Protein AF-A0A955AU43-F1 (afdb_monomer_lite)

pLDDT: mean 72.05, std 12.37, range [45.62, 92.0]

Secondary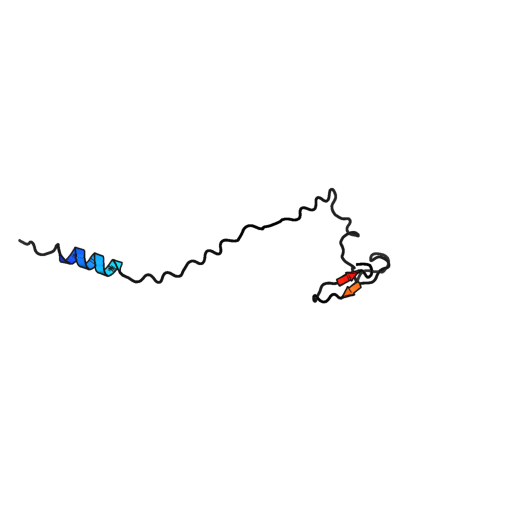 structure (DSSP, 8-state):
-----HHHHHHHHHHHTT-------------PPPS-------TT---TTTSS---TTS-HHHH-S--EEEPSSTT-EEETT-

Sequence (82 aa):
MGFLGSIGLFQASRAAADSPSTVIPNVVNKVAPAKSCILIWLDGGPSHLDLFDPKPQAPVEVRGPFGSIRTNIPSVNFSELL

Foldseek 3Di:
DDPPDDPVVVVVVVVVVPPPPPCPPPPPVPPDDDPDDDDDDDPVDQPPLRPQDCPQPDDCVRNDDWHWADDPDPPDIGTPVD

Structure (mmCIF, N/CA/C/O backbone):
data_AF-A0A955AU43-F1
#
_entry.id   AF-A0A955AU43-F1
#
loop_
_atom_site.group_PDB
_atom_site.id
_atom_site.type_symbol
_atom_site.label_atom_id
_atom_site.label_alt_id
_atom_site.label_comp_id
_atom_site.label_asym_id
_atom_site.label_entity_id
_atom_site.label_seq_id
_atom_site.pdbx_PDB_ins_code
_atom_site.Cartn_x
_atom_site.Cartn_y
_atom_site.Cartn_z
_atom_site.occupancy
_atom_site.B_iso_or_equiv
_atom_site.auth_seq_id
_atom_site.auth_comp_id
_atom_site.auth_asym_id
_atom_site.auth_atom_id
_atom_site.pdbx_PDB_model_num
ATOM 1 N N . MET A 1 1 ? -54.352 52.258 51.264 1.00 45.62 1 MET A N 1
ATOM 2 C CA . MET A 1 1 ? -52.963 51.797 51.042 1.00 45.62 1 MET A CA 1
ATOM 3 C C . MET A 1 1 ? -52.848 50.421 51.698 1.00 45.62 1 MET A C 1
ATOM 5 O O . MET A 1 1 ? -52.807 50.383 52.911 1.00 45.62 1 MET A O 1
ATOM 9 N N . GLY A 1 2 ? -53.000 49.247 51.085 1.00 50.19 2 GLY A N 1
ATOM 10 C CA . GLY A 1 2 ? -52.658 48.753 49.751 1.00 50.19 2 GLY A CA 1
ATOM 11 C C . GLY A 1 2 ? -51.793 47.498 49.963 1.00 50.19 2 GLY A C 1
ATOM 12 O O . GLY A 1 2 ? -50.586 47.638 50.091 1.00 50.19 2 GLY A O 1
ATOM 13 N N . PHE A 1 3 ? -52.392 46.304 50.102 1.00 53.28 3 PHE A N 1
ATOM 14 C CA . PHE A 1 3 ? -51.644 45.055 50.360 1.00 53.28 3 PHE A CA 1
ATOM 15 C C . PHE A 1 3 ? -52.312 43.807 49.739 1.00 53.28 3 PHE A C 1
ATOM 17 O O . PHE A 1 3 ? -52.549 42.805 50.404 1.00 53.28 3 PHE A O 1
ATOM 24 N N . LEU A 1 4 ? -52.643 43.861 48.443 1.00 55.81 4 LEU A N 1
ATOM 25 C CA . LEU A 1 4 ? -53.159 42.715 47.674 1.00 55.81 4 LEU A CA 1
ATOM 26 C C . LEU A 1 4 ? -52.391 42.569 46.348 1.00 55.81 4 LEU A C 1
ATOM 28 O O . LEU A 1 4 ? -52.878 42.973 45.299 1.00 55.81 4 LEU A O 1
ATOM 32 N N . GLY A 1 5 ? -51.172 42.020 46.379 1.00 57.38 5 GLY A N 1
ATOM 33 C CA . GLY A 1 5 ? -50.383 41.860 45.144 1.00 57.38 5 GLY A CA 1
ATOM 34 C C . GLY A 1 5 ? -49.351 40.729 45.099 1.00 57.38 5 GLY A C 1
ATOM 35 O O . GLY A 1 5 ? -48.912 40.366 44.014 1.00 57.38 5 GLY A O 1
ATOM 36 N N . SER A 1 6 ? -48.961 40.128 46.226 1.00 58.81 6 SER A N 1
ATOM 37 C CA . SER A 1 6 ? -47.776 39.252 46.264 1.00 58.81 6 SER A CA 1
ATOM 38 C C . SER A 1 6 ? -48.036 37.761 46.010 1.00 58.81 6 SER A C 1
ATOM 40 O O . SER A 1 6 ? -47.098 37.044 45.676 1.00 58.81 6 SER A O 1
ATOM 42 N N . ILE A 1 7 ? -49.279 37.275 46.102 1.00 62.19 7 ILE A N 1
ATOM 43 C CA . ILE A 1 7 ? -49.581 35.843 45.881 1.00 62.19 7 ILE A CA 1
ATOM 44 C C . ILE A 1 7 ? -49.749 35.516 44.385 1.00 62.19 7 ILE A C 1
ATOM 46 O O . ILE A 1 7 ? -49.373 34.432 43.942 1.00 62.19 7 ILE A O 1
ATOM 50 N N . GLY A 1 8 ? -50.245 36.460 43.576 1.00 58.97 8 GLY A N 1
ATOM 51 C CA . GLY A 1 8 ? -50.457 36.243 42.137 1.00 58.97 8 GLY A CA 1
ATOM 52 C C . GLY A 1 8 ? -49.157 36.115 41.336 1.00 58.97 8 GLY A C 1
ATOM 53 O O . GLY A 1 8 ? -49.072 35.300 40.418 1.00 58.97 8 GLY A O 1
ATOM 54 N N . LEU A 1 9 ? -48.117 36.864 41.720 1.00 58.84 9 LEU A N 1
ATOM 55 C CA . LEU A 1 9 ? -46.846 36.890 40.990 1.00 58.84 9 LEU A CA 1
ATOM 56 C C . LEU A 1 9 ? -46.049 35.582 41.143 1.00 58.84 9 LEU A C 1
ATOM 58 O O . LEU A 1 9 ? -45.335 35.184 40.228 1.00 58.84 9 LEU A O 1
ATOM 62 N N . PHE A 1 10 ? -46.214 34.867 42.261 1.00 58.16 10 PHE A N 1
ATOM 63 C CA . PHE A 1 10 ? -45.524 33.593 42.486 1.00 58.16 10 PHE A CA 1
ATOM 64 C C . PHE A 1 10 ? -46.146 32.422 41.702 1.00 58.16 10 PHE A C 1
ATOM 66 O O . PHE A 1 10 ? -45.426 31.524 41.271 1.00 58.16 10 PHE A O 1
ATOM 73 N N . GLN A 1 11 ? -47.463 32.442 41.463 1.00 58.69 11 GLN A N 1
ATOM 74 C CA . GLN A 1 11 ? -48.153 31.442 40.631 1.00 58.69 11 GLN A CA 1
ATOM 75 C C . GLN A 1 11 ? -47.885 31.652 39.134 1.00 58.69 11 GLN A C 1
ATOM 77 O O . GLN A 1 11 ? -47.662 30.682 38.410 1.00 58.69 11 GLN A O 1
ATOM 82 N N . ALA A 1 12 ? -47.833 32.906 38.673 1.00 60.25 12 ALA A N 1
ATOM 83 C CA . ALA A 1 12 ? -47.537 33.221 37.274 1.00 60.25 12 ALA A CA 1
ATOM 84 C C . ALA A 1 12 ? -46.126 32.756 36.855 1.00 60.25 12 ALA A C 1
ATOM 86 O O . ALA A 1 12 ? -45.963 32.175 35.782 1.00 60.25 12 ALA A O 1
ATOM 87 N N . SER A 1 13 ? -45.125 32.913 37.731 1.00 59.84 13 SER A N 1
ATOM 88 C CA . SER A 1 13 ? -43.757 32.424 37.488 1.00 59.84 13 SER A CA 1
ATOM 89 C C . SER A 1 13 ? -43.655 30.898 37.442 1.00 59.84 13 SER A C 1
ATOM 91 O O . SER A 1 13 ? -42.767 30.363 36.782 1.00 59.84 13 SER A O 1
ATOM 93 N N . ARG A 1 14 ? -44.561 30.180 38.120 1.00 59.25 14 ARG A N 1
ATOM 94 C CA . ARG A 1 14 ? -44.570 28.713 38.119 1.00 59.25 14 ARG A CA 1
ATOM 95 C C . ARG A 1 14 ? -45.228 28.143 36.859 1.00 59.25 14 ARG A C 1
ATOM 97 O O . ARG A 1 14 ? -44.766 27.127 36.360 1.00 59.25 14 ARG A O 1
ATOM 104 N N . ALA A 1 15 ? -46.239 28.826 36.318 1.00 58.81 15 ALA A N 1
ATOM 105 C CA . ALA A 1 15 ? -46.910 28.429 35.079 1.00 58.81 15 ALA A CA 1
ATOM 106 C C . ALA A 1 15 ? -46.068 28.704 33.815 1.00 58.81 15 ALA A C 1
ATOM 108 O O . ALA A 1 15 ? -46.122 27.927 32.869 1.00 58.81 15 ALA A O 1
ATOM 109 N N . ALA A 1 16 ? -45.248 29.763 33.799 1.00 59.62 16 ALA A N 1
ATOM 110 C CA . ALA A 1 16 ? -44.336 30.039 32.680 1.00 59.62 16 ALA A CA 1
ATOM 111 C C . ALA A 1 16 ? -43.140 29.062 32.609 1.00 59.62 16 ALA A C 1
ATOM 113 O O . ALA A 1 16 ? -42.597 28.825 31.528 1.00 59.62 16 ALA A O 1
ATOM 114 N N . ALA A 1 17 ? -42.749 28.470 33.745 1.00 58.00 17 ALA A N 1
ATOM 115 C CA . ALA A 1 17 ? -41.665 27.488 33.825 1.00 58.00 17 ALA A CA 1
ATOM 116 C C . ALA A 1 17 ? -42.041 26.106 33.260 1.00 58.00 17 ALA A C 1
ATOM 118 O O . ALA A 1 17 ? -41.146 25.315 32.979 1.00 58.00 17 ALA A O 1
ATOM 119 N N . ASP A 1 18 ? -43.335 25.831 33.062 1.00 55.00 18 ASP A N 1
ATOM 120 C CA . ASP A 1 18 ? -43.831 24.545 32.552 1.00 55.00 18 ASP A CA 1
ATOM 121 C C . ASP A 1 18 ? -44.031 24.550 31.027 1.00 55.00 18 ASP A C 1
ATOM 123 O O . ASP A 1 18 ? -44.756 23.732 30.467 1.00 55.00 18 ASP A O 1
ATOM 127 N N . SER A 1 19 ? -43.376 25.487 30.330 1.00 52.91 19 SER A N 1
ATOM 128 C CA . SER A 1 19 ? -43.277 25.456 28.872 1.00 52.91 19 SER A CA 1
ATOM 129 C C . SER A 1 19 ? -42.565 24.155 28.476 1.00 52.91 19 SER A C 1
ATOM 131 O O . SER A 1 19 ? -41.381 24.012 28.807 1.00 52.91 19 SER A O 1
ATOM 133 N N . PRO A 1 20 ? -43.224 23.204 27.781 1.00 53.91 20 PRO A N 1
ATOM 134 C CA . PRO A 1 20 ? -42.579 21.978 27.346 1.00 53.91 20 PRO A CA 1
ATOM 135 C C . PRO A 1 20 ? -41.549 22.365 26.294 1.00 53.91 20 PRO A C 1
ATOM 137 O O . PRO A 1 20 ? -41.843 22.563 25.116 1.00 53.91 20 PRO A O 1
ATOM 140 N N . SER A 1 21 ? -40.318 22.531 26.759 1.00 55.31 21 SER A N 1
ATOM 141 C CA . SER A 1 21 ? -39.162 22.645 25.896 1.00 55.31 21 SER A CA 1
ATOM 142 C C . SER A 1 21 ? -39.101 21.311 25.180 1.00 55.31 21 SER A C 1
ATOM 144 O O . SER A 1 21 ? -38.842 20.290 25.817 1.00 55.31 21 SER A O 1
ATOM 146 N N . THR A 1 22 ? -39.416 21.292 23.886 1.00 53.41 22 THR A N 1
ATOM 147 C CA . THR A 1 22 ? -39.159 20.135 23.034 1.00 53.41 22 THR A CA 1
ATOM 148 C C . THR A 1 22 ? -37.674 19.833 23.159 1.00 53.41 22 THR A C 1
ATOM 150 O O . THR A 1 22 ? -36.836 20.486 22.536 1.00 53.41 22 THR A O 1
ATOM 153 N N . VAL A 1 23 ? -37.341 18.883 24.032 1.00 58.34 23 VAL A N 1
ATOM 154 C CA . VAL A 1 23 ? -36.002 18.335 24.166 1.00 58.34 23 VAL A CA 1
ATOM 155 C C . VAL A 1 23 ? -35.781 17.581 22.872 1.00 58.34 23 VAL A C 1
ATOM 157 O O . VAL A 1 23 ? -36.166 16.424 22.740 1.00 58.34 23 VAL A O 1
ATOM 160 N N .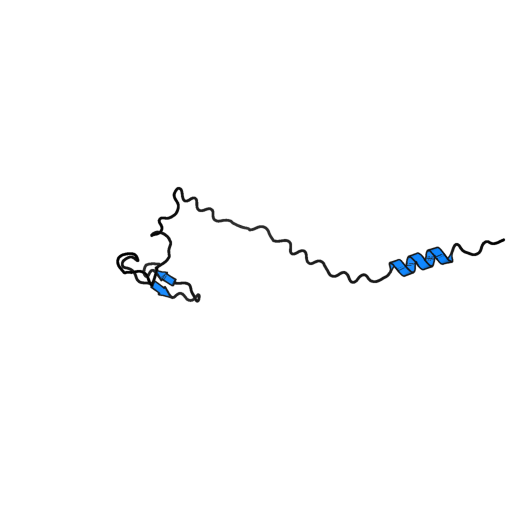 ILE A 1 24 ? -35.215 18.262 21.880 1.00 63.97 24 ILE A N 1
ATOM 161 C CA . ILE A 1 24 ? -34.553 17.579 20.783 1.00 63.97 24 ILE A CA 1
ATOM 162 C C . ILE A 1 24 ? -33.410 16.848 21.482 1.00 63.97 24 ILE A C 1
ATOM 164 O O . ILE A 1 24 ? -32.528 17.528 22.022 1.00 63.97 24 ILE A O 1
ATOM 168 N N . PRO A 1 25 ? -33.434 15.505 21.585 1.00 58.81 25 PRO A N 1
ATOM 169 C CA . PRO A 1 25 ? -32.300 14.799 22.138 1.00 58.81 25 PRO A CA 1
ATOM 170 C C . PRO A 1 25 ? -31.125 15.180 21.252 1.00 58.81 25 PRO A C 1
ATOM 172 O O . PRO A 1 25 ? -31.092 14.860 20.064 1.00 58.81 25 PRO A O 1
ATOM 175 N N . ASN A 1 26 ? -30.201 15.952 21.813 1.00 63.81 26 ASN A N 1
ATOM 176 C CA . ASN A 1 26 ? -28.953 16.252 21.155 1.00 63.81 26 ASN A CA 1
ATOM 177 C C . ASN A 1 26 ? -28.229 14.907 21.104 1.00 63.81 26 ASN A C 1
ATOM 179 O O . ASN A 1 26 ? -27.629 14.480 22.093 1.00 63.81 26 ASN A O 1
ATOM 183 N N . VAL A 1 27 ? -28.414 14.170 20.004 1.00 65.56 27 VAL A N 1
ATOM 184 C CA . VAL A 1 27 ? -27.698 12.928 19.727 1.00 65.56 27 VAL A CA 1
ATOM 185 C C . VAL A 1 27 ? -26.270 13.356 19.444 1.00 65.56 27 VAL A C 1
ATOM 187 O O . VAL A 1 27 ? -25.828 13.481 18.304 1.00 65.56 27 VAL A O 1
ATOM 190 N N . VAL A 1 28 ? -25.549 13.635 20.525 1.00 66.50 28 VAL A N 1
ATOM 191 C CA . VAL A 1 28 ? -24.104 13.699 20.516 1.00 66.50 28 VAL A CA 1
ATOM 192 C C . VAL A 1 28 ? -23.683 12.277 20.189 1.00 66.50 28 VAL A C 1
ATOM 194 O O . VAL A 1 28 ? -23.629 11.413 21.064 1.00 66.50 28 VAL A O 1
ATOM 197 N N . ASN A 1 29 ? -23.466 12.015 18.900 1.00 68.62 29 ASN A N 1
ATOM 198 C CA . ASN A 1 29 ? -22.794 10.814 18.442 1.00 68.62 29 ASN A CA 1
ATOM 199 C C . ASN A 1 29 ? -21.421 10.816 19.112 1.00 68.62 29 ASN A C 1
ATOM 201 O O . ASN A 1 29 ? -20.483 11.460 18.643 1.00 68.62 29 ASN A O 1
ATOM 205 N N . LYS A 1 30 ? -21.313 10.141 20.261 1.00 68.12 30 LYS A N 1
ATOM 206 C CA . LYS A 1 30 ? -20.025 9.810 20.854 1.00 68.12 30 LYS A CA 1
ATOM 207 C C . LYS A 1 30 ? -19.321 8.940 19.829 1.00 68.12 30 LYS A C 1
ATOM 209 O O . LYS A 1 30 ? -19.658 7.768 19.677 1.00 68.12 30 LYS A O 1
ATOM 214 N N . VAL A 1 31 ? -18.379 9.536 19.105 1.00 78.44 31 VAL A N 1
ATOM 215 C CA . VAL A 1 31 ? -17.486 8.805 18.215 1.00 78.44 31 VAL A CA 1
ATOM 216 C C . VAL A 1 31 ? -16.782 7.771 19.085 1.00 78.44 31 VAL A C 1
ATOM 218 O O . VAL A 1 31 ? -16.027 8.120 19.994 1.00 78.44 31 VAL A O 1
ATOM 221 N N . ALA A 1 32 ? -17.124 6.500 18.882 1.00 82.25 32 ALA A N 1
ATOM 222 C CA . ALA A 1 32 ? -16.505 5.417 19.622 1.00 82.25 32 ALA A CA 1
ATOM 223 C C . ALA A 1 32 ? -15.001 5.407 19.301 1.00 82.25 32 ALA A C 1
ATOM 225 O O . ALA A 1 32 ? -14.635 5.574 18.134 1.00 82.25 32 ALA A O 1
ATOM 226 N N . PRO A 1 33 ? -14.123 5.216 20.299 1.00 83.50 33 PRO A N 1
ATOM 227 C CA . PRO A 1 33 ? -12.696 5.120 20.036 1.00 83.50 33 PRO A CA 1
ATOM 228 C C . PRO A 1 33 ? -12.413 3.922 19.119 1.00 83.50 33 PRO A C 1
ATOM 230 O O . PRO A 1 33 ? -13.046 2.866 19.239 1.00 83.50 33 PRO A O 1
ATOM 233 N N . ALA A 1 34 ? -11.465 4.088 18.194 1.00 85.38 34 ALA A N 1
ATOM 234 C CA . ALA A 1 34 ? -11.017 3.002 17.331 1.00 85.38 34 ALA A CA 1
ATOM 235 C C . ALA A 1 34 ? -10.476 1.846 18.190 1.00 85.38 34 ALA A C 1
ATOM 237 O O . ALA A 1 34 ? -9.671 2.061 19.094 1.00 85.38 34 ALA A O 1
ATOM 238 N N . LYS A 1 35 ? -10.935 0.616 17.923 1.00 87.94 35 LYS A N 1
ATOM 239 C CA . LYS A 1 35 ? -10.552 -0.573 18.708 1.00 87.94 35 LYS A CA 1
ATOM 240 C C . LYS A 1 35 ? -9.142 -1.081 18.391 1.00 87.94 35 LYS A C 1
ATOM 242 O O . LYS A 1 35 ? -8.540 -1.747 19.224 1.00 87.94 35 LYS A O 1
ATOM 247 N N . SER A 1 36 ? -8.637 -0.799 17.193 1.00 87.88 36 SER A N 1
ATOM 248 C CA . SER A 1 36 ? -7.356 -1.307 16.700 1.00 87.88 36 SER A CA 1
ATOM 249 C C . SER A 1 36 ? -6.811 -0.410 15.593 1.00 87.88 36 SER A C 1
ATOM 251 O O . SER A 1 36 ? -7.571 0.008 14.719 1.00 87.88 36 SER A O 1
ATOM 253 N N . CYS A 1 37 ? -5.499 -0.182 15.597 1.00 85.19 37 CYS A N 1
ATOM 254 C CA . CYS A 1 37 ? -4.773 0.517 14.538 1.00 85.19 37 CYS A CA 1
ATOM 255 C C . CYS A 1 37 ? -3.676 -0.404 13.991 1.00 85.19 37 CYS A C 1
ATOM 257 O O . CYS A 1 37 ? -2.980 -1.050 14.772 1.00 85.19 37 CYS A O 1
ATOM 259 N N . ILE A 1 38 ? -3.505 -0.448 12.668 1.00 87.06 38 ILE A N 1
ATOM 260 C CA . ILE A 1 38 ? -2.366 -1.118 12.029 1.00 87.06 38 ILE A CA 1
ATOM 261 C C . ILE A 1 38 ? -1.318 -0.042 11.751 1.00 87.06 38 ILE A C 1
ATOM 263 O O . ILE A 1 38 ? -1.548 0.847 10.933 1.00 87.06 38 ILE A O 1
ATOM 267 N N . LEU A 1 39 ? -0.188 -0.102 12.456 1.00 86.31 39 LEU A N 1
ATOM 268 C CA . LEU A 1 39 ? 0.958 0.768 12.208 1.00 86.31 39 LEU A CA 1
ATOM 269 C C . LEU A 1 39 ? 1.939 0.034 11.296 1.00 86.31 39 LEU A C 1
ATOM 271 O O . LEU A 1 39 ? 2.512 -0.977 11.693 1.00 86.31 39 LEU A O 1
ATOM 275 N N . ILE A 1 40 ? 2.142 0.561 10.093 1.00 80.75 40 ILE A N 1
ATOM 276 C CA . ILE A 1 40 ? 3.146 0.054 9.159 1.00 80.75 40 ILE A CA 1
ATOM 277 C C . ILE A 1 40 ? 4.280 1.078 9.125 1.00 80.75 40 ILE A C 1
ATOM 279 O O . ILE A 1 40 ? 4.127 2.158 8.558 1.00 80.75 40 ILE A O 1
ATOM 283 N N . TRP A 1 41 ? 5.398 0.767 9.785 1.00 81.62 41 TRP A N 1
ATOM 284 C CA . TRP A 1 41 ? 6.594 1.607 9.746 1.00 81.62 41 TRP A CA 1
ATOM 285 C C . TRP A 1 41 ? 7.410 1.264 8.503 1.00 81.62 41 TRP A C 1
ATOM 287 O O . TRP A 1 41 ? 8.040 0.210 8.441 1.00 81.62 41 TRP A O 1
ATOM 297 N N . LEU A 1 42 ? 7.373 2.145 7.508 1.00 78.00 42 LEU A N 1
ATOM 298 C CA . LEU A 1 42 ? 8.124 1.997 6.265 1.00 78.00 42 LEU A CA 1
ATOM 299 C C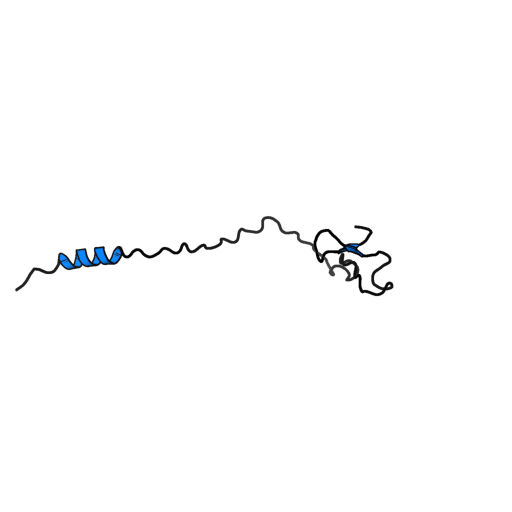 . LEU A 1 42 ? 9.239 3.041 6.266 1.00 78.00 42 LEU A C 1
ATOM 301 O O . LEU A 1 42 ? 9.019 4.185 5.870 1.00 78.00 42 LEU A O 1
ATOM 305 N N . ASP A 1 43 ? 10.418 2.662 6.755 1.00 76.25 43 ASP A N 1
ATOM 306 C CA . ASP A 1 43 ? 11.610 3.510 6.676 1.00 76.25 43 ASP A CA 1
ATOM 307 C C . ASP A 1 43 ? 12.028 3.634 5.202 1.00 76.25 43 ASP A C 1
ATOM 309 O O . ASP A 1 43 ? 12.508 2.674 4.603 1.00 76.25 43 ASP A O 1
ATOM 313 N N . GLY A 1 44 ? 11.733 4.782 4.584 1.00 82.38 44 GLY A N 1
ATOM 314 C CA . GLY A 1 44 ? 11.907 5.011 3.142 1.00 82.38 44 GLY A CA 1
ATOM 315 C C . GLY A 1 44 ? 10.661 4.792 2.269 1.00 82.38 44 GLY A C 1
ATOM 316 O O . GLY A 1 44 ? 10.736 5.006 1.061 1.00 82.38 44 GLY A O 1
ATOM 317 N N . GLY A 1 45 ? 9.509 4.449 2.860 1.00 73.25 45 GLY A N 1
ATOM 318 C CA . GLY A 1 45 ? 8.265 4.178 2.128 1.00 73.25 45 GLY A CA 1
ATOM 319 C C . GLY A 1 45 ? 8.282 2.843 1.363 1.00 73.25 45 GLY A C 1
ATOM 320 O O . GLY A 1 45 ? 9.338 2.246 1.167 1.00 73.25 45 GLY A O 1
ATOM 321 N N . PRO A 1 46 ? 7.115 2.330 0.939 1.00 68.38 46 PRO A N 1
ATOM 322 C CA . PRO A 1 46 ? 7.094 1.199 0.020 1.00 68.38 46 PRO A CA 1
ATOM 323 C C . PRO A 1 46 ? 7.672 1.682 -1.312 1.00 68.38 46 PRO A C 1
ATOM 325 O O . PRO A 1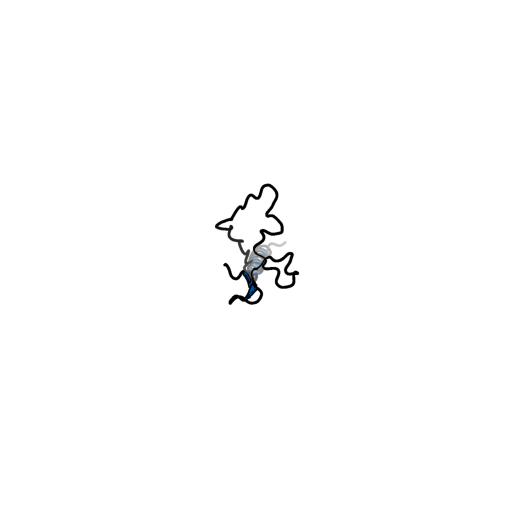 46 ? 7.391 2.820 -1.716 1.00 68.38 46 PRO A O 1
ATOM 328 N N . SER A 1 47 ? 8.462 0.866 -2.019 1.00 65.12 47 SER A N 1
ATOM 329 C CA . SER A 1 47 ? 8.831 1.278 -3.372 1.00 65.12 47 SER A CA 1
ATOM 330 C C . SER A 1 47 ? 7.540 1.478 -4.176 1.00 65.12 47 SER A C 1
ATOM 332 O O . SER A 1 47 ? 6.532 0.809 -3.949 1.00 65.12 47 SER A O 1
ATOM 334 N N . HIS A 1 48 ? 7.521 2.418 -5.120 1.00 60.81 48 HIS A N 1
ATOM 335 C CA . HIS A 1 48 ? 6.328 2.661 -5.946 1.00 60.81 48 HIS A CA 1
ATOM 336 C C . HIS A 1 48 ? 5.964 1.438 -6.831 1.00 60.81 48 HIS A C 1
ATOM 338 O O . HIS A 1 48 ? 4.921 1.425 -7.492 1.00 60.81 48 HIS A O 1
ATOM 344 N N . LEU A 1 49 ? 6.820 0.412 -6.849 1.00 60.19 49 LEU A N 1
ATOM 345 C CA . LEU A 1 49 ? 6.568 -0.896 -7.450 1.00 60.19 49 LEU A CA 1
ATOM 346 C C . LEU A 1 49 ? 5.974 -1.911 -6.452 1.00 60.19 49 LEU A C 1
ATOM 348 O O . LEU A 1 49 ? 5.375 -2.882 -6.894 1.00 60.19 49 LEU A O 1
ATOM 352 N N . ASP A 1 50 ? 6.085 -1.673 -5.141 1.00 58.47 50 ASP A N 1
ATOM 353 C CA . ASP A 1 50 ? 5.638 -2.578 -4.065 1.00 58.47 50 ASP A CA 1
ATOM 354 C C . ASP A 1 50 ? 4.230 -2.271 -3.543 1.00 58.47 50 ASP A C 1
ATOM 356 O O . ASP A 1 50 ? 3.715 -2.963 -2.662 1.00 58.47 50 ASP A O 1
ATOM 360 N N . LEU A 1 51 ? 3.583 -1.219 -4.048 1.00 65.94 51 LEU A N 1
ATOM 361 C CA . LEU A 1 51 ? 2.163 -1.043 -3.789 1.00 65.94 51 LEU A CA 1
ATOM 362 C C . LEU A 1 51 ? 1.434 -2.139 -4.571 1.00 65.94 51 LEU A C 1
ATOM 364 O O . LEU A 1 51 ? 1.687 -2.283 -5.764 1.00 65.94 51 LEU A O 1
ATOM 368 N N . PHE A 1 52 ? 0.552 -2.902 -3.914 1.00 68.88 52 PHE A N 1
ATOM 369 C CA . PHE A 1 52 ? -0.287 -3.955 -4.513 1.00 68.88 52 PHE A CA 1
ATOM 370 C C . PHE A 1 52 ? -1.319 -3.391 -5.518 1.00 68.88 52 PHE A C 1
ATOM 372 O O . PHE A 1 52 ? -2.506 -3.700 -5.460 1.00 68.88 52 PHE A O 1
ATOM 379 N N . ASP A 1 53 ? -0.882 -2.516 -6.415 1.00 75.94 53 ASP A N 1
ATOM 380 C CA . ASP A 1 53 ? -1.632 -1.949 -7.515 1.00 75.94 53 ASP A CA 1
ATOM 381 C C . ASP A 1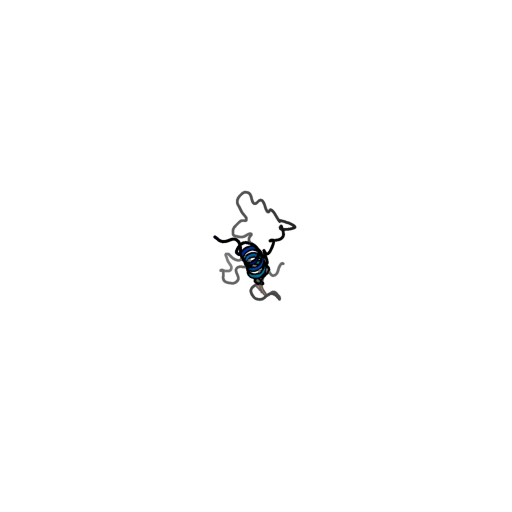 53 ? -1.196 -2.672 -8.797 1.00 75.94 53 ASP A C 1
ATOM 383 O O . ASP A 1 53 ? -0.085 -2.448 -9.285 1.00 75.94 53 ASP A O 1
ATOM 387 N N . PRO A 1 54 ? -2.049 -3.533 -9.373 1.00 75.62 54 PRO A N 1
ATOM 388 C CA . PRO A 1 54 ? -1.726 -4.278 -10.585 1.00 75.62 54 PRO A CA 1
ATOM 389 C C . PRO A 1 54 ? -1.619 -3.391 -11.842 1.00 75.62 54 PRO A C 1
ATOM 391 O O . PRO A 1 54 ? -1.451 -3.932 -12.935 1.00 75.62 54 PRO A O 1
ATOM 394 N N . LYS A 1 55 ? -1.750 -2.054 -11.715 1.00 78.50 55 LYS A N 1
ATOM 395 C CA . LYS A 1 55 ? -1.570 -1.038 -12.772 1.00 78.50 55 LYS A CA 1
ATOM 396 C C . LYS A 1 55 ? -2.029 -1.541 -14.147 1.00 78.50 55 LYS A C 1
ATOM 398 O O . LYS A 1 55 ? -1.234 -1.611 -15.087 1.00 78.50 55 LYS A O 1
ATOM 403 N N . PRO A 1 56 ? -3.322 -1.886 -14.305 1.00 77.81 56 PRO A N 1
ATOM 404 C CA . PRO A 1 56 ? -3.808 -2.613 -15.477 1.00 77.81 56 PRO A CA 1
ATOM 405 C C . PRO A 1 56 ? -3.598 -1.861 -16.800 1.00 77.81 56 PRO A C 1
ATOM 407 O O . PRO A 1 56 ? -3.524 -2.496 -17.848 1.00 77.81 56 PRO A O 1
ATOM 410 N N . GLN A 1 57 ? -3.486 -0.530 -16.742 1.00 83.19 57 GLN A N 1
ATOM 411 C CA . GLN A 1 57 ? -3.290 0.357 -17.894 1.00 83.19 57 GLN A CA 1
ATOM 412 C C . GLN A 1 57 ? -1.817 0.709 -18.163 1.00 83.19 57 GLN A C 1
ATOM 414 O O . GLN A 1 57 ? -1.527 1.400 -19.137 1.00 83.19 57 GLN A O 1
ATOM 419 N N . ALA A 1 58 ? -0.886 0.300 -17.294 1.00 82.25 58 ALA A N 1
ATOM 420 C CA . ALA A 1 58 ? 0.526 0.608 -17.481 1.00 82.25 58 ALA A CA 1
ATOM 421 C C . ALA A 1 58 ? 1.160 -0.311 -18.546 1.00 82.25 58 ALA A C 1
ATOM 423 O O . ALA A 1 58 ? 0.718 -1.451 -18.715 1.00 82.25 58 ALA A O 1
ATOM 424 N N . PRO A 1 59 ? 2.207 0.159 -19.250 1.00 82.00 59 PRO A N 1
ATOM 425 C CA . PRO A 1 59 ? 2.971 -0.664 -20.182 1.00 82.00 59 PRO A CA 1
ATOM 426 C C . PRO A 1 59 ? 3.562 -1.916 -19.518 1.00 82.00 59 PRO A C 1
ATOM 428 O O . PRO A 1 59 ? 3.836 -1.931 -18.311 1.00 82.00 59 PRO A O 1
ATOM 431 N N . VAL A 1 60 ? 3.778 -2.966 -20.317 1.00 80.19 60 VAL A N 1
ATOM 432 C CA . VAL A 1 60 ? 4.284 -4.270 -19.844 1.00 80.19 60 VAL A CA 1
ATOM 433 C C . VAL A 1 60 ? 5.656 -4.131 -19.180 1.00 80.19 60 VAL A C 1
ATOM 435 O O . VAL A 1 60 ? 5.950 -4.851 -18.229 1.00 80.19 60 VAL A O 1
ATOM 438 N N . GLU A 1 61 ? 6.464 -3.160 -19.609 1.00 81.00 61 GLU A N 1
ATOM 439 C CA . GLU A 1 61 ? 7.791 -2.901 -19.046 1.00 81.00 61 GLU A CA 1
ATOM 440 C C . GLU A 1 61 ? 7.744 -2.404 -17.591 1.00 81.00 61 GLU A C 1
ATOM 442 O O . GLU A 1 61 ? 8.727 -2.548 -16.867 1.00 81.00 61 GLU A O 1
ATOM 447 N N . VAL A 1 62 ? 6.620 -1.821 -17.152 1.00 76.56 62 VAL A N 1
ATOM 448 C CA . VAL A 1 62 ? 6.481 -1.169 -15.835 1.00 76.56 62 VAL A CA 1
ATOM 449 C C . VAL A 1 62 ? 5.578 -1.958 -14.885 1.00 76.56 62 VAL A C 1
ATOM 451 O O . VAL A 1 62 ? 5.797 -1.930 -13.676 1.00 76.56 62 VAL A O 1
ATOM 454 N N . ARG A 1 63 ? 4.557 -2.656 -15.402 1.00 77.56 63 ARG A N 1
ATOM 455 C CA . ARG A 1 63 ? 3.531 -3.321 -14.574 1.00 77.56 63 ARG A CA 1
ATOM 456 C C . ARG A 1 63 ? 3.920 -4.715 -14.059 1.00 77.56 63 ARG A C 1
ATOM 458 O O . ARG A 1 63 ? 3.196 -5.293 -13.256 1.00 77.56 63 ARG A O 1
ATOM 465 N N . GLY A 1 64 ? 5.038 -5.265 -14.532 1.00 77.75 64 GLY A N 1
ATOM 466 C CA . GLY A 1 64 ? 5.419 -6.654 -14.278 1.00 77.75 64 GLY A CA 1
ATOM 467 C C . GLY A 1 64 ? 4.689 -7.659 -15.189 1.00 77.75 64 GLY A C 1
ATOM 468 O O . GLY A 1 64 ? 3.850 -7.280 -16.010 1.00 77.75 64 GLY A O 1
ATOM 469 N N . PRO A 1 65 ? 5.026 -8.957 -15.091 1.00 81.38 65 PRO A N 1
ATOM 470 C CA . PRO A 1 65 ? 4.561 -9.975 -16.038 1.00 81.38 65 PRO A CA 1
ATOM 471 C C . PRO A 1 65 ? 3.124 -10.458 -15.784 1.00 81.38 65 PRO A C 1
ATOM 473 O O . PRO A 1 65 ? 2.543 -11.104 -16.652 1.00 81.38 65 PRO A O 1
ATOM 476 N N . PHE A 1 66 ? 2.557 -10.172 -14.612 1.00 82.75 66 PHE A N 1
ATOM 477 C CA . PHE A 1 66 ? 1.259 -10.698 -14.187 1.00 82.75 66 PHE A CA 1
ATOM 478 C C . PHE A 1 66 ? 0.105 -9.777 -14.595 1.00 82.75 66 PHE A C 1
ATOM 480 O O . PHE A 1 66 ? 0.253 -8.554 -14.674 1.00 82.75 66 PHE A O 1
ATOM 487 N N . GLY A 1 67 ? -1.050 -10.376 -14.890 1.00 82.50 67 GLY A N 1
ATOM 488 C CA . GLY A 1 67 ? -2.279 -9.653 -15.204 1.00 82.50 67 GLY A CA 1
ATOM 489 C C . GLY A 1 67 ? -3.014 -9.124 -13.970 1.00 82.50 67 GLY A C 1
ATOM 490 O O . GLY A 1 67 ? -2.598 -9.312 -12.828 1.00 82.50 67 GLY A O 1
ATOM 491 N N . SER A 1 68 ? -4.146 -8.462 -14.219 1.00 86.44 68 SER A N 1
ATOM 492 C CA . SER A 1 68 ? -5.050 -7.962 -13.183 1.00 86.44 68 SER A CA 1
ATOM 493 C C . SER A 1 68 ? -6.369 -8.739 -13.217 1.00 86.44 68 SER A C 1
ATOM 495 O O . SER A 1 68 ? -7.025 -8.790 -14.258 1.00 86.44 68 SER A O 1
ATOM 497 N N . ILE A 1 69 ? -6.770 -9.316 -12.083 1.00 87.50 69 ILE A N 1
ATOM 498 C CA . ILE A 1 69 ? -8.031 -10.041 -11.890 1.00 87.50 69 ILE A CA 1
ATOM 499 C C . ILE A 1 69 ? -9.030 -9.144 -11.151 1.00 87.50 69 ILE A C 1
ATOM 501 O O . ILE A 1 69 ? -8.711 -8.532 -10.130 1.00 87.50 69 ILE A O 1
ATOM 505 N N . ARG A 1 70 ? -10.274 -9.091 -11.640 1.00 89.44 70 ARG A N 1
ATOM 506 C CA . ARG A 1 70 ? -11.375 -8.363 -10.995 1.00 89.44 70 ARG A CA 1
ATOM 507 C C . ARG A 1 70 ? -11.906 -9.128 -9.781 1.00 89.44 70 ARG A C 1
ATOM 509 O O . ARG A 1 70 ? -12.202 -10.316 -9.881 1.00 89.44 70 ARG A O 1
ATOM 516 N N . THR A 1 71 ? -12.107 -8.433 -8.664 1.00 88.12 71 THR A N 1
ATOM 517 C CA . THR A 1 71 ? -12.710 -9.027 -7.460 1.00 88.12 71 THR A CA 1
ATOM 518 C C . THR A 1 71 ? -14.236 -8.908 -7.442 1.00 88.12 71 THR A C 1
ATOM 520 O O . THR A 1 71 ? -14.842 -8.225 -8.271 1.00 88.12 71 THR A O 1
ATOM 523 N N . ASN A 1 72 ? -14.876 -9.553 -6.458 1.00 92.00 72 ASN A N 1
ATOM 524 C CA . ASN A 1 72 ? -16.312 -9.393 -6.200 1.00 92.00 72 ASN A CA 1
ATOM 525 C C . ASN A 1 72 ? -16.679 -7.950 -5.794 1.00 92.00 72 ASN A C 1
ATOM 527 O O . ASN A 1 72 ? -17.816 -7.519 -5.968 1.00 92.00 72 ASN A O 1
ATOM 531 N N . ILE A 1 73 ? -15.718 -7.183 -5.270 1.00 89.81 73 ILE A N 1
ATOM 532 C CA . ILE A 1 73 ? -15.921 -5.780 -4.923 1.00 89.81 73 ILE A CA 1
ATOM 533 C C . ILE A 1 73 ? -15.740 -4.959 -6.208 1.00 89.81 73 ILE A C 1
ATOM 535 O O . ILE A 1 73 ? -14.665 -4.993 -6.816 1.00 89.81 73 ILE A O 1
ATOM 539 N N . PRO A 1 74 ? -16.767 -4.213 -6.657 1.00 84.88 74 PRO A N 1
ATOM 540 C CA . PRO A 1 74 ? -16.613 -3.303 -7.783 1.00 84.88 74 PRO A CA 1
ATOM 541 C C . PRO A 1 74 ? -15.451 -2.345 -7.510 1.00 84.88 74 PRO A C 1
ATOM 543 O O . PRO A 1 74 ? -15.344 -1.862 -6.394 1.00 84.88 74 PRO A O 1
ATOM 546 N N . SER A 1 75 ? -14.627 -2.084 -8.530 1.00 82.31 75 SER A N 1
ATOM 547 C CA . SER A 1 75 ? -13.426 -1.224 -8.507 1.00 82.31 75 SER A CA 1
ATOM 548 C C . SER A 1 75 ? -12.166 -1.756 -7.811 1.00 82.31 75 SER A C 1
ATOM 550 O O . SER A 1 75 ? -11.128 -1.105 -7.915 1.00 82.31 75 SER A O 1
ATOM 552 N N . VAL A 1 76 ? -12.195 -2.941 -7.194 1.00 85.19 76 VAL A N 1
ATOM 553 C CA . VAL A 1 76 ? -10.992 -3.572 -6.625 1.00 85.19 76 VAL A CA 1
ATOM 554 C C . VAL A 1 76 ? -10.502 -4.686 -7.544 1.00 85.19 76 VAL A C 1
ATOM 556 O O . VAL A 1 76 ? -11.259 -5.601 -7.884 1.00 85.19 76 VAL A O 1
ATOM 559 N N . ASN A 1 77 ? -9.219 -4.628 -7.897 1.00 86.19 77 ASN A N 1
ATOM 560 C CA . ASN A 1 77 ? -8.541 -5.658 -8.672 1.00 86.19 77 ASN A CA 1
ATOM 561 C C . ASN A 1 77 ? -7.300 -6.159 -7.922 1.00 86.19 77 ASN A C 1
ATOM 563 O O . ASN A 1 77 ? -6.635 -5.374 -7.249 1.00 86.19 77 ASN A O 1
ATOM 567 N N . PHE A 1 78 ? -6.968 -7.436 -8.098 1.00 86.19 78 PHE A N 1
ATOM 568 C CA . PHE A 1 78 ? -5.734 -8.050 -7.603 1.00 86.19 78 PHE A CA 1
ATOM 569 C C . PHE A 1 78 ? -4.837 -8.502 -8.755 1.00 86.19 78 PHE A C 1
ATOM 571 O O . PHE A 1 78 ? -5.247 -8.495 -9.916 1.00 86.19 78 PHE A O 1
ATOM 578 N N . SER A 1 79 ? -3.590 -8.840 -8.436 1.00 83.94 79 SER A N 1
ATOM 579 C CA . SER A 1 79 ? -2.683 -9.530 -9.358 1.00 83.94 79 SER A CA 1
ATOM 580 C C . SER A 1 79 ? -3.052 -11.014 -9.439 1.00 83.94 79 SER A C 1
ATOM 582 O O . SER A 1 79 ? -3.589 -11.557 -8.483 1.00 83.94 79 SER A O 1
ATOM 584 N N . GLU A 1 80 ? -2.732 -11.693 -10.540 1.00 84.69 80 GLU A N 1
ATOM 585 C CA . GLU A 1 80 ? -2.993 -13.136 -10.715 1.00 84.69 80 GLU A CA 1
ATOM 586 C C . GLU A 1 80 ? -2.313 -14.047 -9.675 1.00 84.69 80 GLU A C 1
ATOM 588 O O . GLU A 1 80 ? -2.690 -15.208 -9.533 1.00 84.69 80 GLU A O 1
ATOM 593 N N . LEU A 1 81 ? -1.313 -13.532 -8.956 1.00 78.25 81 LEU A N 1
ATOM 594 C CA . LEU A 1 81 ? -0.592 -14.255 -7.906 1.00 78.25 81 LEU A CA 1
ATOM 595 C C . LEU A 1 81 ? -1.180 -14.103 -6.492 1.00 78.25 81 LEU A C 1
ATOM 597 O O . LEU A 1 81 ? -0.614 -14.682 -5.562 1.00 78.25 81 LEU A O 1
ATOM 601 N N . LEU A 1 82 ? -2.246 -13.317 -6.306 1.00 66.12 82 LEU A N 1
ATOM 602 C CA . LEU A 1 82 ? -2.794 -12.964 -4.990 1.00 66.12 82 LEU A CA 1
ATOM 603 C C . LEU A 1 82 ? -4.275 -13.341 -4.872 1.00 66.12 82 LEU A C 1
ATOM 605 O O . LEU A 1 82 ? -4.628 -13.961 -3.845 1.00 66.12 82 LEU A O 1
#

Radius of gyration: 34.49 Å; 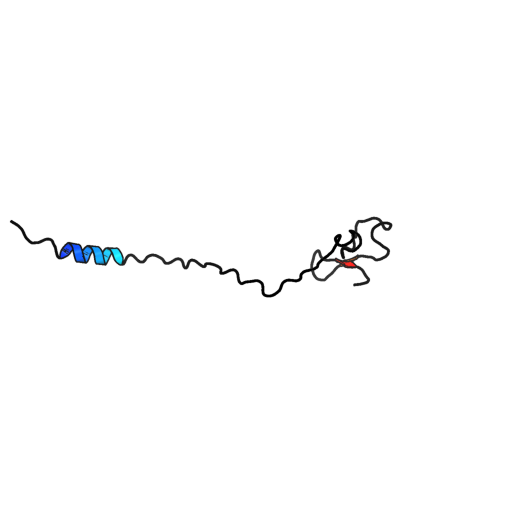chains: 1; bounding box: 65×66×71 Å